Protein AF-A0A2T9X898-F1 (afdb_monomer_lite)

Sequence (155 aa):
MNRLDKNLLIYLPTSVIPIAGSTIYSIISINKIRDFVEALPYIFLGLPASLLTSAILTFEYFKQFIYVVLLIVVLAPFISSFAISRTYENVEVIPNEYYIEITLKVPISYSQFSDPNALFEMIFNKALKKMKNPYYYYKLRSLGNCSNLKVEVHE

Radius of gyration: 19.59 Å; chains: 1; bounding box: 52×27×54 Å

pLDDT: mean 76.05, std 15.75, range [33.31, 95.06]

Secondary structure (DSSP, 8-state):
-PPP-HHHHTTGGGGGSTTTHHHHHHHHHHHHH--HHHHHHHHHHHHHHHHHHHHHHHHHH-GGGHHHHHHHHHHHHHHHHHHHHHHT--EEEEE-SS-EEEEE-----GGG---HHHHHHHHHHHHHHH---HHHHHHHHHHTT-S--------

Organism: NCBI:txid563177

Structure (mmCIF, N/CA/C/O backbone):
data_AF-A0A2T9X898-F1
#
_entry.id   AF-A0A2T9X898-F1
#
loop_
_atom_site.group_PDB
_atom_site.id
_atom_site.type_symbol
_atom_site.label_atom_id
_atom_site.label_alt_id
_atom_site.label_comp_id
_atom_site.label_asym_id
_atom_site.label_entity_id
_atom_site.label_seq_id
_atom_site.pdbx_PDB_ins_code
_atom_site.Cartn_x
_atom_site.Cartn_y
_atom_site.Cartn_z
_atom_site.occupancy
_atom_site.B_iso_or_equiv
_atom_site.auth_seq_id
_atom_site.auth_comp_id
_atom_site.auth_asym_id
_atom_site.auth_atom_id
_atom_site.pdbx_PDB_model_num
ATOM 1 N N . MET A 1 1 ? -12.381 -10.077 5.599 1.00 33.31 1 MET A N 1
ATOM 2 C CA . MET A 1 1 ? -11.568 -10.371 4.395 1.00 33.31 1 MET A CA 1
ATOM 3 C C . MET A 1 1 ? -12.131 -9.502 3.274 1.00 33.31 1 MET A C 1
ATOM 5 O O . MET A 1 1 ? -13.204 -9.809 2.773 1.00 33.31 1 MET A O 1
ATOM 9 N N . ASN A 1 2 ? -11.520 -8.338 3.015 1.00 50.25 2 ASN A N 1
ATOM 10 C CA . ASN A 1 2 ? -12.123 -7.287 2.183 1.00 50.25 2 ASN A CA 1
ATOM 11 C C . ASN A 1 2 ? -12.209 -7.720 0.717 1.00 50.25 2 ASN A C 1
ATOM 13 O O . ASN A 1 2 ? -11.218 -8.120 0.108 1.00 50.25 2 ASN A O 1
ATOM 17 N N . ARG A 1 3 ? -13.413 -7.626 0.153 1.00 60.25 3 ARG A N 1
ATOM 18 C CA . ARG A 1 3 ? -13.669 -7.786 -1.278 1.00 60.25 3 ARG A CA 1
ATOM 19 C C . ARG A 1 3 ? -12.897 -6.681 -2.007 1.00 60.25 3 ARG A C 1
ATOM 21 O O . ARG A 1 3 ? -13.118 -5.511 -1.710 1.00 60.25 3 ARG A O 1
ATOM 28 N N . LEU A 1 4 ? -11.980 -7.035 -2.912 1.00 68.62 4 LEU A N 1
ATOM 29 C CA . LEU A 1 4 ? -11.264 -6.028 -3.701 1.00 68.62 4 LEU A CA 1
ATOM 30 C C . LEU A 1 4 ? -12.271 -5.195 -4.501 1.00 68.62 4 LEU A C 1
ATOM 32 O O . LEU A 1 4 ? -13.154 -5.746 -5.168 1.00 68.62 4 LEU A O 1
ATOM 36 N N . ASP A 1 5 ? -12.128 -3.875 -4.438 1.00 73.44 5 ASP A N 1
ATOM 37 C CA . ASP A 1 5 ? -12.963 -2.952 -5.189 1.00 73.44 5 ASP A CA 1
ATOM 38 C C . ASP A 1 5 ? -12.588 -3.041 -6.671 1.00 73.44 5 ASP A C 1
ATOM 40 O O . ASP A 1 5 ? -11.473 -2.710 -7.090 1.00 73.44 5 ASP A O 1
ATOM 44 N N . LYS A 1 6 ? -13.546 -3.490 -7.484 1.00 76.75 6 LYS A N 1
ATOM 45 C CA . LYS A 1 6 ? -13.383 -3.632 -8.933 1.00 76.75 6 LYS A CA 1
ATOM 46 C C . LYS A 1 6 ? -13.028 -2.302 -9.597 1.00 76.75 6 LYS A C 1
ATOM 48 O O . LYS A 1 6 ? -12.295 -2.302 -10.582 1.00 76.75 6 LYS A O 1
ATOM 53 N N . ASN A 1 7 ? -13.472 -1.177 -9.035 1.00 79.44 7 ASN A N 1
ATOM 54 C CA . ASN A 1 7 ? -13.182 0.150 -9.574 1.00 79.44 7 ASN A CA 1
ATOM 55 C C . ASN A 1 7 ? -11.698 0.517 -9.453 1.00 79.44 7 ASN A C 1
ATOM 57 O O . ASN A 1 7 ? -11.187 1.290 -10.260 1.00 79.44 7 ASN A O 1
ATOM 61 N N . LEU A 1 8 ? -10.989 -0.033 -8.463 1.00 80.25 8 LEU A N 1
ATOM 62 C CA . LEU A 1 8 ? -9.548 0.166 -8.298 1.00 80.25 8 LEU A CA 1
ATOM 63 C C . LEU A 1 8 ? -8.725 -0.723 -9.233 1.00 80.25 8 LEU A C 1
ATOM 65 O O . LEU A 1 8 ? -7.642 -0.326 -9.659 1.00 80.25 8 LEU A O 1
ATOM 69 N N . LEU A 1 9 ? -9.242 -1.893 -9.611 1.00 84.31 9 LEU A N 1
ATOM 70 C CA . LEU A 1 9 ? -8.563 -2.797 -10.545 1.00 84.31 9 LEU A CA 1
ATOM 71 C C . LEU A 1 9 ? -8.458 -2.217 -11.962 1.00 84.31 9 LEU A C 1
ATOM 73 O O . LEU A 1 9 ? -7.519 -2.541 -12.681 1.00 84.31 9 LEU A O 1
ATOM 77 N N . ILE A 1 10 ? -9.357 -1.304 -12.342 1.00 87.69 10 ILE A N 1
ATOM 78 C CA . ILE A 1 10 ? -9.320 -0.621 -13.647 1.00 87.69 10 ILE A CA 1
ATOM 79 C C . ILE A 1 10 ? -8.018 0.175 -13.835 1.00 87.69 10 ILE A C 1
ATOM 81 O O . ILE A 1 10 ? -7.551 0.330 -14.959 1.00 87.69 10 ILE A O 1
ATOM 85 N N . TYR A 1 11 ? -7.395 0.642 -12.748 1.00 87.25 11 TYR A N 1
ATOM 86 C CA . TYR A 1 11 ? -6.146 1.408 -12.808 1.00 87.25 11 TYR A CA 1
ATOM 87 C C . TYR A 1 11 ? -4.895 0.526 -12.802 1.00 87.25 11 TYR A C 1
ATOM 89 O O . TYR A 1 11 ? -3.794 1.049 -12.952 1.00 87.25 11 TYR A O 1
ATOM 97 N N . LEU A 1 12 ? -5.033 -0.796 -12.672 1.00 89.12 12 LEU A N 1
ATOM 98 C CA . LEU A 1 12 ? -3.904 -1.727 -12.659 1.00 89.12 12 LEU A CA 1
ATOM 99 C C . LEU A 1 12 ? -2.990 -1.613 -13.897 1.00 89.12 12 LEU A C 1
ATOM 101 O O . LEU A 1 12 ? -1.783 -1.676 -13.710 1.00 89.12 12 LEU A O 1
ATOM 105 N N . PRO A 1 13 ? -3.474 -1.332 -15.125 1.00 91.69 13 PRO A N 1
ATOM 106 C CA . PRO A 1 13 ? -2.599 -1.110 -16.282 1.00 91.69 13 PRO A CA 1
ATOM 107 C C . PRO A 1 13 ? -1.582 0.032 -16.115 1.00 91.69 13 PRO A C 1
ATOM 109 O O . PRO A 1 13 ? -0.544 0.022 -16.772 1.00 91.69 13 PRO A O 1
ATOM 112 N N . THR A 1 14 ? -1.824 0.997 -15.217 1.00 89.94 14 THR A N 1
ATOM 113 C CA . THR A 1 14 ? -0.844 2.063 -14.918 1.00 89.94 14 THR A CA 1
ATOM 114 C C . THR A 1 14 ? 0.452 1.520 -14.314 1.00 89.94 14 THR A C 1
ATOM 116 O O . THR A 1 14 ? 1.498 2.156 -14.436 1.00 89.94 14 THR A O 1
ATOM 119 N N . SER A 1 15 ? 0.424 0.313 -13.739 1.00 89.00 15 SER A N 1
ATOM 120 C CA . SER A 1 15 ? 1.608 -0.329 -13.177 1.00 89.00 15 SER A CA 1
ATOM 121 C C . SER A 1 15 ? 2.601 -0.832 -14.229 1.00 89.00 15 SER A C 1
ATOM 123 O O . SER A 1 15 ? 3.736 -1.152 -13.892 1.00 89.00 1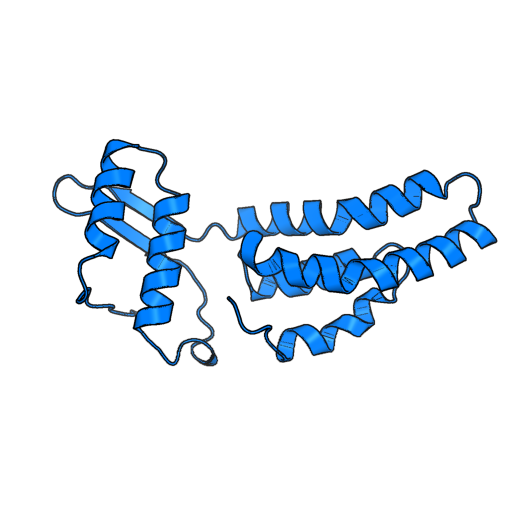5 SER A O 1
ATOM 125 N N . VAL A 1 16 ? 2.232 -0.852 -15.511 1.00 91.88 16 VAL A N 1
ATOM 126 C CA . VAL A 1 16 ? 3.149 -1.220 -16.601 1.00 91.88 16 VAL A CA 1
ATOM 127 C C . VAL A 1 16 ? 4.214 -0.137 -16.827 1.00 91.88 16 VAL A C 1
ATOM 129 O O . VAL A 1 16 ? 5.292 -0.432 -17.338 1.00 91.88 16 VAL A O 1
ATOM 132 N N . ILE A 1 17 ? 3.963 1.106 -16.403 1.00 90.62 17 ILE A N 1
ATOM 133 C CA . ILE A 1 17 ? 4.909 2.215 -16.572 1.00 90.62 17 ILE A CA 1
ATOM 134 C C . ILE A 1 17 ? 6.221 1.895 -15.825 1.00 90.62 17 ILE A C 1
ATOM 136 O O . ILE A 1 17 ? 6.186 1.678 -14.608 1.00 90.62 17 ILE A O 1
ATOM 140 N N . PRO A 1 18 ? 7.381 1.888 -16.509 1.00 87.81 18 PRO A N 1
ATOM 141 C CA . PRO A 1 18 ? 8.667 1.656 -15.863 1.00 87.81 18 PRO A CA 1
ATOM 142 C C . PRO A 1 18 ? 8.935 2.690 -14.769 1.00 87.81 18 PRO A C 1
ATOM 144 O O . PRO A 1 18 ? 8.570 3.858 -14.901 1.00 87.81 18 PRO A O 1
ATOM 147 N N . ILE A 1 19 ? 9.627 2.268 -13.715 1.00 87.75 19 ILE A N 1
ATOM 148 C CA . ILE A 1 19 ? 10.110 3.049 -12.568 1.00 87.75 19 ILE A CA 1
ATOM 149 C C . ILE A 1 19 ? 8.985 3.564 -11.655 1.00 87.75 19 ILE A C 1
ATOM 151 O O . ILE A 1 19 ? 9.053 3.415 -10.437 1.00 87.75 19 ILE A O 1
ATOM 155 N N . ALA A 1 20 ? 7.938 4.154 -12.227 1.00 90.50 20 ALA A N 1
ATOM 156 C CA . ALA A 1 20 ? 6.903 4.877 -11.499 1.00 90.50 20 ALA A CA 1
ATOM 157 C C . ALA A 1 20 ? 5.543 4.165 -11.445 1.00 90.50 20 ALA A C 1
ATOM 159 O O . ALA A 1 20 ? 4.702 4.570 -10.647 1.00 90.50 20 ALA A O 1
ATOM 160 N N . GLY A 1 21 ? 5.296 3.125 -12.249 1.00 89.25 21 GLY A N 1
ATOM 161 C CA . GLY A 1 21 ? 3.964 2.526 -12.394 1.00 89.25 21 GLY A CA 1
ATOM 162 C C . GLY A 1 21 ? 3.340 2.052 -11.080 1.00 89.25 21 GLY A C 1
ATOM 163 O O . GLY A 1 21 ? 2.205 2.409 -10.766 1.00 89.25 21 GLY A O 1
ATOM 164 N N . SER A 1 22 ? 4.085 1.297 -10.272 1.00 91.50 22 SER A N 1
ATOM 165 C CA . SER A 1 22 ? 3.627 0.772 -8.979 1.00 91.50 22 SER A CA 1
ATOM 166 C C . SER A 1 22 ? 3.339 1.907 -8.002 1.00 91.50 22 SER A C 1
ATOM 168 O O . SER A 1 22 ? 2.358 1.856 -7.262 1.00 91.50 22 SER A O 1
ATOM 17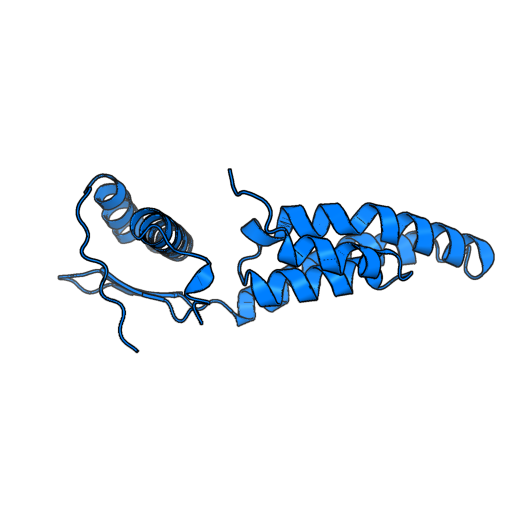0 N N . THR A 1 23 ? 4.157 2.960 -8.036 1.00 92.75 23 THR A N 1
ATOM 171 C CA . THR A 1 23 ? 3.990 4.173 -7.232 1.00 92.75 23 THR A CA 1
ATOM 172 C C . THR A 1 23 ? 2.735 4.938 -7.641 1.00 92.75 23 THR A C 1
ATOM 174 O O . THR A 1 23 ? 1.949 5.308 -6.777 1.00 92.75 23 THR A O 1
ATOM 177 N N . ILE A 1 24 ? 2.485 5.119 -8.940 1.00 91.56 24 ILE A N 1
ATOM 178 C CA . ILE A 1 24 ? 1.270 5.774 -9.449 1.00 91.56 24 ILE A CA 1
ATOM 179 C C . ILE A 1 24 ? 0.030 4.982 -9.028 1.00 91.56 24 ILE A C 1
ATOM 181 O O . ILE A 1 24 ? -0.909 5.551 -8.468 1.00 91.56 24 ILE A O 1
ATOM 185 N N . TYR A 1 25 ? 0.045 3.662 -9.227 1.00 92.19 25 TYR A N 1
ATOM 186 C CA . TYR A 1 25 ? -1.063 2.794 -8.835 1.00 92.19 25 TYR A CA 1
ATOM 187 C C . TYR A 1 25 ? -1.315 2.822 -7.319 1.00 92.19 25 TYR A C 1
ATOM 189 O O . TYR A 1 25 ? -2.461 2.919 -6.871 1.00 92.19 25 TYR A O 1
ATOM 197 N N . SER A 1 26 ? -0.238 2.810 -6.529 1.00 89.81 26 SER A N 1
ATOM 198 C CA . SER A 1 26 ? -0.258 2.955 -5.072 1.00 89.81 26 SER A CA 1
ATOM 199 C C . SER A 1 26 ? -0.887 4.287 -4.646 1.00 89.81 26 SER A C 1
ATOM 201 O O . SER A 1 26 ? -1.826 4.287 -3.851 1.00 89.81 26 SER A O 1
ATOM 203 N N . ILE A 1 27 ? -0.463 5.409 -5.243 1.00 89.88 27 ILE A N 1
ATOM 204 C CA . ILE A 1 27 ? -0.990 6.757 -4.97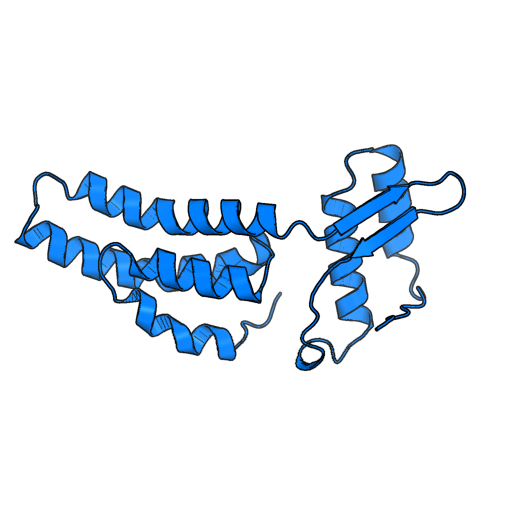0 1.00 89.88 27 ILE A CA 1
ATOM 205 C C . ILE A 1 27 ? -2.489 6.852 -5.298 1.00 89.88 27 ILE A C 1
ATOM 207 O O . ILE A 1 27 ? -3.265 7.402 -4.516 1.00 89.88 27 ILE A O 1
ATOM 211 N N . ILE A 1 28 ? -2.930 6.305 -6.434 1.00 88.56 28 ILE A N 1
ATOM 212 C CA . ILE A 1 28 ? -4.355 6.285 -6.806 1.00 88.56 28 ILE A CA 1
ATOM 213 C C . ILE A 1 28 ? -5.162 5.467 -5.789 1.00 88.56 28 ILE A C 1
ATOM 215 O O . ILE A 1 28 ? -6.238 5.893 -5.360 1.00 88.56 28 ILE A O 1
ATOM 219 N N . SER A 1 29 ? -4.630 4.314 -5.380 1.00 87.12 29 SER A N 1
ATOM 220 C CA . SER A 1 29 ? -5.289 3.408 -4.437 1.00 87.12 29 SER A CA 1
ATOM 221 C C . SER A 1 29 ? -5.413 4.029 -3.047 1.00 87.12 29 SER A C 1
ATOM 223 O O . SER A 1 29 ? -6.508 4.060 -2.487 1.00 87.12 29 SER A O 1
ATOM 225 N N . ILE A 1 30 ? -4.333 4.604 -2.508 1.00 85.44 30 ILE A N 1
ATOM 226 C CA . ILE A 1 30 ? -4.351 5.229 -1.181 1.00 85.44 30 ILE A CA 1
ATOM 227 C C . ILE A 1 30 ? -5.177 6.517 -1.147 1.00 85.44 30 ILE A C 1
ATOM 229 O O . ILE A 1 30 ? -5.808 6.792 -0.137 1.00 85.44 30 ILE A O 1
ATOM 233 N N . ASN A 1 31 ? -5.257 7.286 -2.236 1.00 82.19 31 ASN A N 1
ATOM 234 C CA . ASN A 1 31 ? -6.123 8.470 -2.272 1.00 82.19 31 ASN A CA 1
ATOM 235 C C . ASN A 1 31 ? -7.616 8.107 -2.185 1.00 82.19 31 ASN A C 1
ATOM 237 O O . ASN A 1 31 ? -8.408 8.886 -1.646 1.00 82.19 31 ASN A O 1
ATOM 241 N N . LYS A 1 32 ? -7.995 6.923 -2.687 1.00 79.25 32 LYS A N 1
ATOM 242 C CA . LYS A 1 32 ? -9.365 6.397 -2.600 1.00 79.25 32 LYS A CA 1
ATOM 243 C C . LYS A 1 32 ? -9.642 5.698 -1.268 1.00 79.25 32 LYS A C 1
ATOM 245 O O . LYS A 1 32 ? -10.655 5.987 -0.647 1.00 79.25 32 LYS A O 1
ATOM 250 N N . ILE A 1 33 ? -8.748 4.815 -0.823 1.00 77.88 33 ILE A N 1
ATOM 251 C CA . ILE A 1 33 ? -8.935 3.997 0.391 1.00 77.88 33 ILE A CA 1
ATOM 252 C C . ILE A 1 33 ? -8.618 4.793 1.664 1.00 77.88 33 ILE A C 1
ATOM 254 O O . ILE A 1 33 ? -9.288 4.651 2.684 1.00 77.88 33 ILE A O 1
ATOM 258 N N . ARG A 1 34 ? -7.586 5.643 1.609 1.00 74.75 34 ARG A N 1
ATOM 259 C CA . ARG A 1 34 ? -7.076 6.485 2.708 1.00 74.75 34 ARG A CA 1
ATOM 260 C C . ARG A 1 34 ? -6.636 5.732 3.966 1.00 74.75 34 ARG A C 1
ATOM 262 O O . ARG A 1 34 ? -6.389 6.350 4.994 1.00 74.75 34 ARG A O 1
ATOM 269 N N . ASP A 1 35 ? -6.487 4.415 3.881 1.00 75.12 35 ASP A N 1
ATOM 270 C CA . ASP A 1 35 ? -5.915 3.558 4.917 1.00 75.12 35 ASP A CA 1
ATOM 271 C C . ASP A 1 35 ? -4.787 2.722 4.302 1.00 75.12 35 ASP A C 1
ATOM 273 O O . ASP A 1 35 ? -4.972 2.035 3.296 1.00 75.12 35 ASP A O 1
ATOM 277 N N . PHE A 1 36 ? -3.600 2.800 4.905 1.00 81.12 36 PHE A N 1
ATOM 278 C CA . PHE A 1 36 ? -2.413 2.092 4.435 1.00 81.12 36 PHE A CA 1
ATOM 279 C C . PHE A 1 36 ? -2.595 0.574 4.459 1.00 81.12 36 PHE A C 1
ATOM 281 O O . PHE A 1 36 ? -2.214 -0.107 3.510 1.00 81.12 36 PHE A O 1
ATOM 288 N N . VAL A 1 37 ? -3.191 0.034 5.527 1.00 82.19 37 VAL A N 1
ATOM 289 C CA . VAL A 1 37 ? -3.320 -1.418 5.711 1.00 82.19 37 VAL A CA 1
ATOM 290 C C . VAL A 1 37 ? -4.291 -1.997 4.688 1.00 82.19 37 VAL A C 1
ATOM 292 O O . VAL A 1 37 ? -4.044 -3.063 4.130 1.00 82.19 37 VAL A O 1
ATOM 295 N N . GLU A 1 38 ? -5.368 -1.271 4.400 1.00 77.56 38 GLU A N 1
ATOM 296 C CA . GLU A 1 38 ? -6.344 -1.659 3.381 1.00 77.56 38 GLU A CA 1
ATOM 297 C C . GLU A 1 38 ? -5.818 -1.449 1.952 1.00 77.56 38 GLU A C 1
ATOM 299 O O . GLU A 1 38 ? -6.250 -2.149 1.036 1.00 77.56 38 GLU A O 1
ATOM 304 N N . ALA A 1 39 ? -4.859 -0.538 1.752 1.00 84.25 39 ALA A N 1
ATOM 305 C CA . ALA A 1 39 ? -4.210 -0.304 0.464 1.00 84.25 39 ALA A CA 1
ATOM 306 C C . ALA A 1 39 ? -3.118 -1.338 0.120 1.00 84.25 39 ALA A C 1
ATOM 308 O O . ALA A 1 39 ? -2.822 -1.529 -1.061 1.00 84.25 39 ALA A O 1
ATOM 309 N N . LEU A 1 40 ? -2.546 -2.041 1.109 1.00 87.19 40 LEU A N 1
ATOM 310 C CA . LEU A 1 40 ? -1.461 -3.018 0.908 1.00 87.19 40 LEU A CA 1
ATOM 311 C C . LEU A 1 40 ? -1.727 -4.046 -0.208 1.00 87.19 40 LEU A C 1
ATOM 313 O O . LEU A 1 40 ? -0.842 -4.226 -1.046 1.00 87.19 40 LEU A O 1
ATOM 317 N N . PRO A 1 41 ? -2.904 -4.701 -0.293 1.00 88.94 41 PRO A N 1
ATOM 318 C CA . PRO A 1 41 ? -3.171 -5.667 -1.358 1.00 88.94 41 PRO A CA 1
ATOM 319 C C . PRO A 1 41 ? -3.046 -5.056 -2.760 1.00 88.94 41 PRO A C 1
ATOM 321 O O . PRO A 1 41 ? -2.509 -5.693 -3.662 1.00 88.94 41 PRO A O 1
ATOM 324 N N . TYR A 1 42 ? -3.480 -3.806 -2.939 1.00 87.00 42 TYR A N 1
ATOM 325 C CA . TYR A 1 42 ? -3.377 -3.098 -4.217 1.00 87.00 42 TYR A CA 1
ATOM 326 C C . TYR A 1 42 ? -1.922 -2.742 -4.540 1.00 87.00 42 TYR A C 1
ATOM 328 O O . TYR A 1 42 ? -1.482 -2.915 -5.673 1.00 87.00 42 TYR A O 1
ATOM 336 N N . ILE A 1 43 ? -1.131 -2.340 -3.541 1.00 89.31 43 ILE A N 1
ATOM 337 C CA . ILE A 1 43 ? 0.310 -2.103 -3.721 1.00 89.31 43 ILE A CA 1
ATOM 338 C C . ILE A 1 43 ? 0.997 -3.368 -4.254 1.00 89.31 43 ILE A C 1
ATOM 340 O O . ILE A 1 43 ? 1.724 -3.307 -5.246 1.00 89.31 43 ILE A O 1
ATOM 344 N N . PHE A 1 44 ? 0.713 -4.527 -3.653 1.00 91.75 44 PHE A N 1
ATOM 345 C CA . PHE A 1 44 ? 1.289 -5.800 -4.090 1.00 91.75 44 PHE A CA 1
ATOM 346 C C . PHE A 1 44 ? 0.850 -6.224 -5.493 1.00 91.75 44 PHE A C 1
ATOM 348 O O . PHE A 1 44 ? 1.655 -6.800 -6.219 1.00 91.75 44 PHE A O 1
ATOM 355 N N . LEU A 1 45 ? -0.379 -5.909 -5.909 1.00 90.69 45 LEU A N 1
ATOM 356 C CA . LEU A 1 45 ? -0.858 -6.219 -7.259 1.00 90.69 45 LEU A CA 1
ATOM 357 C C . LEU A 1 45 ? -0.138 -5.418 -8.354 1.00 90.69 45 LEU A C 1
ATOM 359 O O . LEU A 1 45 ? 0.074 -5.935 -9.449 1.00 90.69 45 LEU A O 1
ATOM 363 N N . GLY A 1 46 ? 0.248 -4.169 -8.075 1.00 86.88 46 GLY A N 1
ATOM 364 C CA . GLY A 1 46 ? 0.952 -3.319 -9.041 1.00 86.88 46 GLY A CA 1
ATOM 365 C C . GLY A 1 46 ? 2.445 -3.633 -9.190 1.00 86.88 46 GLY A C 1
ATOM 366 O O . GLY A 1 46 ? 3.024 -3.376 -10.243 1.00 86.88 46 GLY A O 1
ATOM 367 N N . LEU A 1 47 ? 3.081 -4.201 -8.162 1.00 91.88 47 LEU A N 1
ATOM 368 C CA . LEU A 1 47 ? 4.536 -4.393 -8.117 1.00 91.88 47 LEU A CA 1
ATOM 369 C C . LEU A 1 47 ? 5.123 -5.273 -9.238 1.00 91.88 47 LEU A C 1
ATOM 371 O O . LEU A 1 47 ? 6.121 -4.853 -9.826 1.00 91.88 47 LEU A O 1
ATOM 375 N N . PRO A 1 48 ? 4.568 -6.459 -9.567 1.00 93.75 48 PRO A N 1
ATOM 376 C CA . PRO A 1 48 ? 5.202 -7.368 -10.522 1.00 93.75 48 PRO A CA 1
ATOM 377 C C . PRO A 1 48 ? 5.375 -6.751 -11.911 1.00 93.75 48 PRO A C 1
ATOM 379 O O . PRO A 1 48 ? 6.451 -6.848 -12.497 1.00 93.75 48 PRO A O 1
ATOM 382 N N . ALA A 1 49 ? 4.342 -6.073 -12.416 1.00 92.25 49 ALA A N 1
ATOM 383 C CA . ALA A 1 49 ? 4.384 -5.438 -13.729 1.00 92.25 49 ALA A CA 1
ATOM 384 C C . ALA A 1 49 ? 5.446 -4.333 -13.781 1.00 92.25 49 ALA A C 1
ATOM 386 O O . ALA A 1 49 ? 6.265 -4.318 -14.697 1.00 92.25 49 ALA A O 1
ATOM 387 N N . SER A 1 50 ? 5.495 -3.467 -12.763 1.00 92.75 50 SER A N 1
ATOM 388 C CA . SER A 1 50 ? 6.487 -2.390 -12.698 1.00 92.75 50 SER A CA 1
ATOM 389 C C . SER A 1 50 ? 7.904 -2.915 -12.541 1.00 92.75 50 SER A C 1
ATOM 391 O O . SER A 1 50 ? 8.821 -2.363 -13.139 1.00 92.75 50 SER A O 1
ATOM 393 N N . LEU A 1 51 ? 8.112 -3.975 -11.756 1.00 94.69 51 LEU A N 1
ATOM 394 C CA . LEU A 1 51 ? 9.430 -4.588 -11.605 1.00 94.69 51 LEU A CA 1
ATOM 395 C C . LEU A 1 51 ? 9.926 -5.164 -12.925 1.00 94.69 51 LEU A C 1
ATOM 397 O O . LEU A 1 51 ? 11.072 -4.917 -13.286 1.00 94.69 51 LEU A O 1
ATOM 401 N N . LEU A 1 52 ? 9.068 -5.873 -13.661 1.00 94.19 52 LEU A N 1
ATOM 402 C CA . LEU A 1 52 ? 9.427 -6.438 -14.959 1.00 94.19 52 LEU A CA 1
ATOM 403 C C . LEU A 1 52 ? 9.773 -5.346 -15.974 1.00 94.19 52 LEU A C 1
ATOM 405 O O . LEU A 1 52 ? 10.839 -5.396 -16.585 1.00 94.19 52 LEU A O 1
ATOM 409 N N . THR A 1 53 ? 8.922 -4.329 -16.129 1.00 93.94 53 THR A N 1
ATOM 410 C CA . THR A 1 53 ? 9.168 -3.270 -17.120 1.00 93.94 53 THR A CA 1
ATOM 411 C C . THR A 1 53 ? 10.359 -2.392 -16.746 1.00 93.94 53 THR A C 1
ATOM 413 O O . THR A 1 53 ? 11.144 -2.017 -17.617 1.00 93.94 53 THR A O 1
ATOM 416 N N . SER A 1 54 ? 10.567 -2.135 -15.451 1.00 92.62 54 SER A N 1
ATOM 417 C CA . SER A 1 54 ? 11.756 -1.425 -14.962 1.00 92.62 54 SER A CA 1
ATOM 418 C C . SER A 1 54 ? 13.025 -2.251 -15.123 1.00 92.62 54 SER A C 1
ATOM 420 O O . SER A 1 54 ? 14.051 -1.692 -15.499 1.00 92.62 54 SER A O 1
ATOM 422 N N . ALA A 1 55 ? 12.978 -3.563 -14.870 1.00 93.44 55 ALA A N 1
ATOM 423 C CA . ALA A 1 55 ? 14.121 -4.453 -15.053 1.00 93.44 55 ALA A CA 1
ATOM 424 C C . ALA A 1 55 ? 14.562 -4.478 -16.517 1.00 93.44 55 ALA A C 1
ATOM 426 O O . ALA A 1 55 ? 15.742 -4.276 -16.783 1.00 93.44 55 ALA A O 1
ATOM 427 N N . ILE A 1 56 ? 13.620 -4.651 -17.453 1.00 93.75 56 ILE A N 1
ATOM 428 C CA . ILE A 1 56 ? 13.902 -4.665 -18.896 1.00 93.75 56 ILE A CA 1
ATOM 429 C C . ILE A 1 56 ? 14.538 -3.338 -19.324 1.00 93.75 56 ILE A C 1
ATOM 431 O O . ILE A 1 56 ? 15.625 -3.327 -19.896 1.00 93.75 56 ILE A O 1
ATOM 435 N N . LEU A 1 57 ? 13.910 -2.208 -18.986 1.00 92.69 57 LEU A N 1
ATOM 436 C CA . LEU A 1 57 ? 14.402 -0.890 -19.393 1.00 92.69 57 LEU A CA 1
ATOM 437 C C . LEU A 1 57 ? 15.777 -0.572 -18.786 1.00 92.69 57 LEU A C 1
ATOM 439 O O . LEU A 1 57 ? 16.668 -0.069 -19.468 1.00 92.69 57 LEU A O 1
ATOM 443 N N . THR A 1 58 ? 15.971 -0.886 -17.506 1.00 92.31 58 THR A N 1
ATOM 444 C CA . THR A 1 58 ? 17.239 -0.611 -16.817 1.00 92.31 58 THR A CA 1
ATOM 445 C C . THR A 1 58 ? 18.341 -1.552 -17.293 1.00 92.31 58 THR A C 1
ATOM 447 O O . THR A 1 58 ? 19.491 -1.133 -17.391 1.00 92.31 58 THR A O 1
ATOM 450 N N . PHE A 1 59 ? 18.013 -2.799 -17.638 1.00 92.81 59 PHE A N 1
ATOM 451 C CA . PHE A 1 59 ? 18.972 -3.731 -18.219 1.00 92.81 59 PHE A CA 1
ATOM 452 C C . PHE A 1 59 ? 19.432 -3.292 -19.611 1.00 92.81 59 PHE A C 1
ATOM 454 O O . PHE A 1 59 ? 20.601 -3.464 -19.924 1.00 92.81 59 PHE A O 1
ATOM 461 N N . GLU A 1 60 ? 18.579 -2.689 -20.437 1.00 92.38 60 GLU A N 1
ATOM 462 C CA . GLU A 1 60 ? 19.010 -2.219 -21.760 1.00 92.38 60 GLU A CA 1
ATOM 463 C C . GLU A 1 60 ? 19.840 -0.930 -21.687 1.00 92.38 60 GLU A C 1
ATOM 465 O O . GLU A 1 60 ? 20.912 -0.844 -22.284 1.00 92.38 60 GLU A O 1
ATOM 470 N N . TYR A 1 61 ? 19.395 0.060 -20.906 1.00 89.69 61 TYR A N 1
ATOM 471 C CA . TYR A 1 61 ? 19.962 1.414 -20.963 1.00 89.69 61 TYR A CA 1
ATOM 472 C C . TYR A 1 61 ? 20.877 1.784 -19.785 1.00 89.69 61 TYR A C 1
ATOM 474 O O . TYR A 1 61 ? 21.756 2.629 -19.936 1.00 89.69 61 TYR A O 1
ATOM 482 N N . PHE A 1 62 ? 20.706 1.169 -18.608 1.00 89.94 62 PHE A N 1
ATOM 483 C CA . PHE A 1 62 ? 21.319 1.628 -17.350 1.00 89.94 62 PHE A CA 1
ATOM 484 C C . PHE A 1 62 ? 21.803 0.469 -16.460 1.00 89.94 62 PHE A C 1
ATOM 486 O O . PHE A 1 62 ? 21.611 0.487 -15.242 1.00 89.94 62 PHE A O 1
ATOM 493 N N . LYS A 1 63 ? 22.457 -0.542 -17.054 1.00 87.88 63 LYS A N 1
ATOM 494 C CA . LYS A 1 63 ? 22.873 -1.802 -16.391 1.00 87.88 63 LYS A CA 1
ATOM 495 C C . LYS A 1 63 ? 23.533 -1.606 -15.027 1.00 87.88 63 LYS A C 1
ATOM 497 O O . LYS A 1 63 ? 23.233 -2.336 -14.086 1.00 87.88 63 LYS A O 1
ATOM 502 N N . GLN A 1 64 ? 24.404 -0.604 -14.909 1.00 90.81 64 GLN A N 1
ATOM 503 C CA . GLN A 1 64 ? 25.143 -0.310 -13.679 1.00 90.81 64 GLN A CA 1
ATOM 504 C C . GLN A 1 64 ? 24.228 0.061 -12.496 1.00 90.81 64 GLN A C 1
ATOM 506 O O . GLN A 1 64 ? 24.596 -0.155 -11.345 1.00 90.81 64 GLN A O 1
ATOM 511 N N . PHE A 1 65 ? 23.022 0.568 -12.766 1.00 90.75 65 PHE A N 1
ATOM 512 C CA . PHE A 1 65 ? 22.063 1.022 -11.758 1.00 90.75 65 PHE A CA 1
ATOM 513 C C . PHE A 1 65 ? 20.905 0.044 -11.526 1.00 90.75 65 PHE A C 1
ATOM 515 O O . PHE A 1 65 ? 19.977 0.381 -10.793 1.00 90.75 65 PHE A O 1
ATOM 522 N N . ILE A 1 66 ? 20.946 -1.168 -12.097 1.00 91.00 66 ILE A N 1
ATOM 523 C CA . ILE A 1 66 ? 19.817 -2.112 -12.058 1.00 91.00 66 ILE A CA 1
ATOM 524 C C . ILE A 1 66 ? 19.302 -2.381 -10.642 1.00 91.00 66 ILE A C 1
ATOM 526 O O . ILE A 1 66 ? 18.106 -2.267 -10.387 1.00 91.00 66 ILE A O 1
ATOM 530 N N . TYR A 1 67 ? 20.201 -2.630 -9.692 1.00 91.25 67 TYR A N 1
ATOM 531 C CA . TYR A 1 67 ? 19.822 -2.878 -8.302 1.00 91.25 67 TYR A CA 1
ATOM 532 C C . TYR A 1 67 ? 19.221 -1.643 -7.628 1.00 91.25 67 TYR A C 1
ATOM 534 O O . TYR A 1 67 ? 18.260 -1.766 -6.873 1.00 91.25 67 TYR A O 1
ATOM 542 N N . VAL A 1 68 ? 19.749 -0.452 -7.926 1.00 93.00 68 VAL A N 1
ATOM 543 C CA . VAL A 1 68 ? 19.265 0.811 -7.353 1.00 93.00 68 VAL A CA 1
ATOM 544 C C . VAL A 1 68 ? 17.856 1.113 -7.855 1.00 93.00 68 VAL A C 1
ATOM 546 O O . VAL A 1 68 ? 16.969 1.408 -7.057 1.00 93.00 68 VAL A O 1
ATOM 549 N N . VAL A 1 69 ? 17.622 0.983 -9.164 1.00 92.50 69 VAL A N 1
ATOM 550 C CA . VAL A 1 69 ? 16.306 1.241 -9.763 1.00 92.50 69 VAL A CA 1
ATOM 551 C C . VAL A 1 69 ? 15.270 0.243 -9.255 1.00 92.50 69 VAL A C 1
ATOM 553 O O . VAL A 1 69 ? 14.185 0.655 -8.850 1.00 92.50 69 VAL A O 1
ATOM 556 N N . LEU A 1 70 ? 15.595 -1.052 -9.203 1.00 93.25 70 LEU A N 1
ATOM 557 C CA . LEU A 1 70 ? 14.668 -2.060 -8.680 1.00 93.25 70 LEU A CA 1
ATOM 558 C C . LEU A 1 70 ? 14.328 -1.815 -7.208 1.00 93.25 70 LEU A C 1
ATOM 560 O O . LEU A 1 70 ? 13.165 -1.922 -6.825 1.00 93.25 70 LEU A O 1
ATOM 564 N N . LEU A 1 71 ? 15.310 -1.421 -6.395 1.00 94.50 71 LEU A N 1
ATOM 565 C CA . LEU A 1 71 ? 15.081 -1.077 -4.994 1.00 94.50 71 LEU A CA 1
ATOM 566 C C . LEU A 1 71 ? 14.126 0.120 -4.856 1.00 94.50 71 LEU A C 1
ATOM 568 O O . LEU A 1 71 ? 13.211 0.076 -4.032 1.00 94.50 71 LEU A O 1
ATOM 572 N N . ILE A 1 72 ? 14.268 1.148 -5.700 1.00 93.12 72 ILE A N 1
ATOM 573 C CA . ILE A 1 72 ? 13.338 2.288 -5.742 1.00 93.12 72 ILE A CA 1
ATOM 574 C C . ILE A 1 72 ? 11.925 1.825 -6.117 1.00 93.12 72 ILE A C 1
ATOM 576 O O . ILE A 1 72 ? 10.971 2.198 -5.440 1.00 93.12 72 ILE A O 1
ATOM 580 N N . VAL A 1 73 ? 11.780 0.983 -7.143 1.00 94.44 73 VAL A N 1
ATOM 581 C CA . VAL A 1 73 ? 10.474 0.475 -7.611 1.00 94.44 73 VAL A CA 1
ATOM 582 C C . VAL A 1 73 ? 9.745 -0.322 -6.530 1.00 94.44 73 VAL A C 1
ATOM 584 O O . VAL A 1 73 ? 8.516 -0.252 -6.444 1.00 94.44 73 VAL A O 1
ATOM 587 N N . VAL A 1 74 ? 10.488 -1.059 -5.696 1.00 95.00 74 VAL A N 1
ATOM 588 C CA . VAL A 1 74 ? 9.918 -1.769 -4.546 1.00 95.00 74 VAL A CA 1
ATOM 589 C C . VAL A 1 74 ? 9.514 -0.791 -3.452 1.00 95.00 74 VAL A C 1
ATOM 591 O O . VAL A 1 74 ? 8.385 -0.865 -2.988 1.00 95.00 74 VAL A O 1
ATOM 594 N N . LEU A 1 75 ? 10.398 0.115 -3.021 1.00 95.06 75 LEU A N 1
ATOM 595 C CA . LEU A 1 75 ? 10.169 0.928 -1.819 1.00 95.06 75 LEU A CA 1
ATOM 596 C C . LEU A 1 75 ? 9.237 2.126 -2.042 1.00 95.06 75 LEU A C 1
ATOM 598 O O . LEU A 1 75 ? 8.418 2.434 -1.174 1.00 95.06 75 LEU A O 1
ATOM 602 N N . ALA A 1 76 ? 9.340 2.799 -3.188 1.00 93.25 76 ALA A N 1
ATOM 603 C CA . ALA A 1 76 ? 8.576 4.004 -3.503 1.00 93.25 76 ALA A CA 1
ATOM 604 C C . ALA A 1 76 ? 7.050 3.861 -3.313 1.00 93.25 76 ALA A C 1
ATOM 606 O O . ALA A 1 76 ? 6.461 4.747 -2.680 1.00 93.25 76 ALA A O 1
ATOM 607 N N . PRO A 1 77 ? 6.375 2.780 -3.759 1.00 92.81 77 PRO A N 1
ATOM 608 C CA . PRO A 1 77 ? 4.938 2.637 -3.545 1.00 92.81 77 PRO A CA 1
ATOM 609 C C . PRO A 1 77 ? 4.558 2.479 -2.068 1.00 92.81 77 PRO A C 1
ATOM 611 O O . PRO A 1 77 ? 3.512 2.994 -1.678 1.00 92.81 77 PRO A O 1
ATOM 614 N N . PHE A 1 78 ? 5.380 1.834 -1.231 1.00 92.81 78 PHE A N 1
ATOM 615 C CA . PHE A 1 78 ? 5.101 1.728 0.208 1.00 92.81 78 PHE A CA 1
ATOM 616 C C . PHE A 1 78 ? 5.327 3.056 0.924 1.00 92.81 78 PHE A C 1
ATOM 618 O O . PHE A 1 78 ? 4.480 3.473 1.711 1.00 92.81 78 PHE A O 1
ATOM 625 N N . ILE A 1 79 ? 6.442 3.735 0.632 1.00 91.81 79 ILE A N 1
ATOM 626 C CA . ILE A 1 79 ? 6.784 5.022 1.249 1.00 91.81 79 ILE A CA 1
ATOM 627 C C . ILE A 1 79 ? 5.721 6.070 0.905 1.00 91.81 79 ILE A C 1
ATOM 629 O O . ILE A 1 79 ? 5.213 6.742 1.801 1.00 91.81 79 ILE A O 1
ATOM 633 N N . SER A 1 80 ? 5.346 6.178 -0.373 1.00 89.94 80 SER A N 1
ATOM 634 C CA . SER A 1 80 ? 4.316 7.122 -0.826 1.00 89.94 80 SER A CA 1
ATOM 635 C C . SER A 1 80 ? 2.953 6.825 -0.201 1.00 89.94 80 SER A C 1
ATOM 637 O O . SER A 1 80 ? 2.336 7.732 0.353 1.00 89.94 80 SER A O 1
ATOM 639 N N . SER A 1 81 ? 2.508 5.564 -0.200 1.00 88.38 81 SER A N 1
ATOM 640 C CA . SER A 1 81 ? 1.249 5.188 0.454 1.00 88.38 81 SER A CA 1
ATOM 641 C C . SER A 1 81 ? 1.259 5.462 1.953 1.00 88.38 81 SER A C 1
ATOM 643 O O . SER A 1 81 ? 0.278 5.971 2.491 1.00 88.38 81 SER A O 1
ATOM 645 N N . PHE A 1 82 ? 2.359 5.172 2.647 1.00 87.50 82 PHE A N 1
ATOM 646 C CA . PHE A 1 82 ? 2.467 5.458 4.072 1.00 87.50 82 PHE A CA 1
ATOM 647 C C . PHE A 1 82 ? 2.414 6.967 4.347 1.00 87.50 82 PHE A C 1
ATOM 649 O O . PHE A 1 82 ? 1.630 7.403 5.190 1.00 87.50 82 PHE A O 1
ATOM 656 N N . ALA A 1 83 ? 3.175 7.772 3.599 1.00 86.19 83 ALA A N 1
ATOM 657 C CA . ALA A 1 83 ? 3.177 9.228 3.736 1.00 86.19 83 ALA A CA 1
ATOM 658 C C . ALA A 1 83 ? 1.785 9.831 3.490 1.00 86.19 83 ALA A C 1
ATOM 660 O O . ALA A 1 83 ? 1.299 10.621 4.297 1.00 86.19 83 ALA A O 1
ATOM 661 N N . ILE A 1 84 ? 1.105 9.395 2.426 1.00 83.38 84 ILE A N 1
ATOM 662 C CA . ILE A 1 84 ? -0.238 9.869 2.084 1.00 83.38 84 ILE A CA 1
ATOM 663 C C . ILE A 1 84 ? -1.273 9.411 3.126 1.00 83.38 84 ILE A C 1
ATOM 665 O O . ILE A 1 84 ? -2.149 10.180 3.523 1.00 83.38 84 ILE A O 1
ATOM 669 N N . SER A 1 85 ? -1.162 8.185 3.644 1.00 82.31 85 SER A N 1
ATOM 670 C CA . SER A 1 85 ? -2.063 7.705 4.700 1.00 82.31 85 SER A CA 1
ATOM 671 C C . SER A 1 85 ? -1.984 8.559 5.971 1.00 82.31 85 SER A C 1
ATOM 673 O O . SER A 1 85 ? -3.008 8.830 6.591 1.00 82.31 85 SER A O 1
ATOM 675 N N . ARG A 1 86 ? -0.786 9.057 6.318 1.00 77.25 86 ARG A N 1
ATOM 676 C CA . ARG A 1 86 ? -0.581 9.946 7.471 1.00 77.25 86 ARG A CA 1
ATOM 677 C C . ARG A 1 86 ? -1.253 11.300 7.288 1.00 77.25 86 ARG A C 1
ATOM 679 O O . ARG A 1 86 ? -1.817 11.820 8.244 1.00 77.25 86 ARG A O 1
ATOM 686 N N . THR A 1 87 ? -1.242 11.850 6.074 1.00 69.75 87 THR A N 1
ATOM 687 C CA . THR A 1 87 ? -1.955 13.104 5.775 1.00 69.75 87 THR A CA 1
ATOM 688 C C . THR A 1 87 ? -3.476 12.964 5.842 1.00 69.75 87 THR A C 1
ATOM 690 O O . THR A 1 87 ? -4.159 13.952 6.085 1.00 69.75 87 THR A O 1
ATOM 693 N N . TYR A 1 88 ? -4.010 11.749 5.688 1.00 63.66 88 TYR A N 1
ATOM 694 C CA . TYR A 1 88 ? -5.442 11.458 5.800 1.00 63.66 88 TYR A CA 1
ATOM 695 C C . TYR A 1 88 ? -5.823 10.785 7.126 1.00 63.66 88 TYR A C 1
ATOM 697 O O . TYR A 1 88 ? -6.854 10.112 7.182 1.00 63.66 88 TYR A O 1
ATOM 705 N N . GLU A 1 89 ? -5.032 10.947 8.197 1.00 56.88 89 GLU A N 1
ATOM 706 C CA . GLU A 1 89 ? -5.408 10.508 9.549 1.00 56.88 89 GLU A CA 1
ATOM 707 C C . GLU A 1 89 ? -6.630 11.293 10.068 1.00 56.88 89 GLU A C 1
ATOM 709 O O . GLU A 1 89 ? -6.548 12.158 10.934 1.00 56.88 89 GLU A O 1
ATOM 714 N N . ASN A 1 90 ? -7.801 10.945 9.553 1.00 58.16 90 ASN A N 1
ATOM 715 C CA . ASN A 1 90 ? -9.059 11.656 9.736 1.00 58.16 90 ASN A CA 1
ATOM 716 C C . ASN A 1 90 ? -9.803 11.270 11.021 1.00 58.16 90 ASN A C 1
ATOM 718 O O . ASN A 1 90 ? -10.980 11.576 11.158 1.00 58.16 90 ASN A O 1
ATOM 722 N N . VAL A 1 91 ? -9.163 10.548 11.939 1.00 59.75 91 VAL A N 1
ATOM 723 C CA . VAL A 1 91 ? -9.804 10.099 13.182 1.00 59.75 91 VAL A CA 1
ATOM 724 C C . VAL A 1 91 ? -9.289 10.952 14.324 1.00 59.75 91 VAL A C 1
ATOM 726 O O . VAL A 1 91 ? -8.111 10.879 14.651 1.00 59.75 91 VAL A O 1
ATOM 729 N N . GLU A 1 92 ? -10.135 11.759 14.938 1.00 61.59 92 GLU A N 1
ATOM 730 C CA . GLU A 1 92 ? -9.861 12.395 16.224 1.00 61.59 92 GLU A CA 1
ATOM 731 C C . GLU A 1 92 ? -10.580 11.584 17.298 1.00 61.59 92 GLU A C 1
ATOM 733 O O . GLU A 1 92 ? -11.768 11.302 17.184 1.00 61.59 92 GLU A O 1
ATOM 738 N N . VAL A 1 93 ? -9.838 11.137 18.312 1.00 57.53 93 VAL A N 1
ATOM 739 C CA . VAL A 1 93 ? -10.417 10.455 19.472 1.00 57.53 93 VAL A CA 1
ATOM 740 C C . VAL A 1 93 ? -10.222 11.376 20.660 1.00 57.53 93 VAL A C 1
ATOM 742 O O . VAL A 1 93 ? -9.086 11.574 21.096 1.00 57.53 93 VAL A O 1
ATOM 745 N N . ILE A 1 94 ? -11.317 11.950 21.152 1.00 69.94 94 ILE A N 1
ATOM 746 C CA . ILE A 1 94 ? -11.326 12.861 22.294 1.00 69.94 94 ILE A CA 1
ATOM 747 C C . ILE A 1 94 ? -11.941 12.095 23.472 1.00 69.94 94 ILE A C 1
ATOM 749 O O . ILE A 1 94 ? -13.159 11.914 23.536 1.00 69.94 94 ILE A O 1
ATOM 753 N N . PRO A 1 95 ? -11.116 11.556 24.388 1.00 57.19 95 PRO A N 1
ATOM 754 C CA . PRO A 1 95 ? -11.627 10.927 25.595 1.00 57.19 95 PRO A CA 1
ATOM 755 C C . PRO A 1 95 ? -12.107 12.001 26.580 1.00 57.19 95 PRO A C 1
ATOM 757 O O . PRO A 1 95 ? -11.343 12.890 26.949 1.00 57.19 95 PRO A O 1
ATOM 760 N N . ASN A 1 96 ? -13.353 11.887 27.035 1.00 69.44 96 ASN A N 1
ATOM 761 C CA . ASN A 1 96 ? -13.913 12.631 28.162 1.00 69.44 96 ASN A CA 1
ATOM 762 C C . ASN A 1 96 ? -14.183 11.650 29.326 1.00 69.44 96 ASN A C 1
ATOM 764 O O . ASN A 1 96 ? -14.195 10.430 29.142 1.00 69.44 96 ASN A O 1
ATOM 768 N N . GLU A 1 97 ? -14.409 12.156 30.538 1.00 61.16 97 GLU A N 1
ATOM 769 C CA . GLU A 1 97 ? -14.707 11.336 31.722 1.00 61.16 97 GLU A CA 1
ATOM 770 C C . GLU A 1 97 ? -15.993 10.506 31.544 1.00 61.16 97 GLU A C 1
ATOM 772 O O . GLU A 1 97 ? -16.074 9.365 32.006 1.00 61.16 97 GLU A O 1
ATOM 777 N N . TYR A 1 98 ? -16.967 11.043 30.800 1.00 61.94 98 TYR A N 1
ATOM 778 C CA . TYR A 1 98 ? -18.302 10.458 30.634 1.00 61.94 98 TYR A CA 1
ATOM 779 C C . TYR A 1 98 ? -18.514 9.721 29.302 1.00 61.94 98 TYR A C 1
ATOM 781 O O . TYR A 1 98 ? -19.335 8.809 29.236 1.00 61.94 98 TYR A O 1
ATOM 789 N N . TYR A 1 99 ? -17.773 10.071 28.248 1.00 58.88 99 TYR A N 1
ATOM 790 C CA . TYR A 1 99 ? -17.903 9.473 26.915 1.00 58.88 99 TYR A CA 1
ATOM 791 C C . TYR A 1 99 ? -16.567 9.486 26.166 1.00 58.88 99 TYR A C 1
ATOM 793 O O . TYR A 1 99 ? -15.670 10.263 26.482 1.00 58.88 99 TYR A O 1
ATOM 801 N N . ILE A 1 100 ? -16.425 8.614 25.166 1.00 63.59 100 ILE A N 1
ATOM 802 C CA . ILE A 1 100 ? -15.296 8.648 24.232 1.00 63.59 100 ILE A CA 1
ATOM 803 C C . ILE A 1 100 ? -15.856 9.079 22.886 1.00 63.59 100 ILE A C 1
ATOM 805 O O . ILE A 1 100 ? -16.634 8.343 22.282 1.00 63.59 100 ILE A O 1
ATOM 809 N N . GLU A 1 101 ? -15.488 10.276 22.441 1.00 65.25 101 GLU A N 1
ATOM 810 C CA . GLU A 1 101 ? -15.906 10.789 21.144 1.00 65.25 101 GLU A CA 1
ATOM 811 C C . GLU A 1 101 ? -14.901 10.358 20.077 1.00 65.25 101 GLU A C 1
ATOM 813 O O . GLU A 1 101 ? -13.689 10.522 20.236 1.00 65.25 101 GLU A O 1
ATOM 818 N N . ILE A 1 102 ? -15.414 9.764 19.002 1.00 62.38 102 ILE A N 1
ATOM 819 C CA . ILE A 1 102 ? -14.633 9.351 17.838 1.00 62.38 102 ILE A CA 1
ATOM 820 C C . ILE A 1 102 ? -15.145 10.177 16.662 1.00 62.38 102 ILE A C 1
ATOM 822 O O . ILE A 1 102 ? -16.150 9.835 16.042 1.00 62.38 102 ILE A O 1
ATOM 826 N N . THR A 1 103 ? -14.453 11.264 16.343 1.00 64.00 103 THR A N 1
ATOM 827 C CA . THR A 1 103 ? -14.766 12.095 15.182 1.00 64.00 103 THR A CA 1
ATOM 828 C C . THR A 1 103 ? -14.000 11.557 13.983 1.00 64.00 103 THR A C 1
ATOM 830 O O . THR A 1 103 ? -12.770 11.600 13.939 1.00 64.00 103 THR A O 1
ATOM 833 N N . LEU A 1 104 ? -14.717 11.027 12.996 1.00 61.59 104 LEU A N 1
ATOM 834 C CA . LEU A 1 104 ? -14.128 10.430 11.803 1.00 61.59 104 LEU A CA 1
ATOM 835 C C . LEU A 1 104 ? -14.427 11.313 10.582 1.00 61.59 104 LEU A C 1
ATOM 837 O O . LEU A 1 104 ? -15.491 11.226 9.982 1.00 61.59 104 LEU A O 1
ATOM 841 N N . LYS A 1 105 ? -13.473 12.163 10.193 1.00 57.34 105 LYS A N 1
ATOM 842 C CA . LYS A 1 105 ? -13.535 13.053 9.019 1.00 57.34 105 LYS A CA 1
ATOM 843 C C . LYS A 1 105 ? -13.291 12.288 7.711 1.00 57.34 105 LYS A C 1
ATOM 845 O O . LYS A 1 105 ? -12.341 12.560 6.982 1.00 57.34 105 LYS A O 1
ATOM 850 N N . VAL A 1 106 ? -14.089 11.270 7.409 1.00 53.81 106 VAL A N 1
ATOM 851 C CA . VAL A 1 106 ? -13.986 10.589 6.109 1.00 53.81 106 VAL A CA 1
ATOM 852 C C . VAL A 1 106 ? -14.894 11.311 5.117 1.00 53.81 106 VAL A C 1
ATOM 854 O O . VAL A 1 106 ? -16.065 11.496 5.421 1.00 53.81 106 VAL A O 1
ATOM 857 N N . PRO A 1 107 ? -14.423 11.706 3.921 1.00 47.69 107 PRO A N 1
ATOM 858 C CA . PRO A 1 107 ? -15.341 11.963 2.825 1.00 47.69 107 PRO A CA 1
ATOM 859 C C . PRO A 1 107 ? -15.870 10.604 2.390 1.00 47.69 107 PRO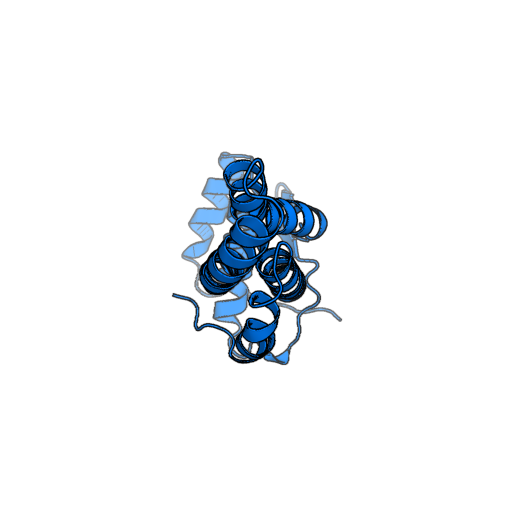 A C 1
ATOM 861 O O . PRO A 1 107 ? -15.202 9.840 1.690 1.00 47.69 107 PRO A O 1
ATOM 864 N N . ILE A 1 108 ? -17.030 10.250 2.925 1.00 50.16 108 ILE A N 1
ATOM 865 C CA . ILE A 1 108 ? -17.663 8.971 2.660 1.00 50.16 108 ILE A CA 1
ATOM 866 C C . ILE A 1 108 ? -18.250 9.071 1.253 1.00 50.16 108 ILE A C 1
ATOM 868 O O . ILE A 1 108 ? -19.169 9.848 1.006 1.00 50.16 108 ILE A O 1
ATOM 872 N N . SER A 1 109 ? -17.741 8.276 0.311 1.00 47.31 109 SER A N 1
ATOM 873 C CA . SER A 1 109 ? -18.548 7.944 -0.862 1.00 47.31 109 SER A CA 1
ATOM 874 C C . SER A 1 109 ? -19.652 7.018 -0.361 1.00 47.31 109 SER A C 1
ATOM 876 O O . SER A 1 109 ? -19.429 5.817 -0.202 1.00 47.31 109 SER A O 1
ATOM 878 N N . TYR A 1 110 ? -20.824 7.587 -0.062 1.00 46.34 110 TYR A N 1
ATOM 879 C CA . TYR A 1 110 ? -22.011 6.899 0.470 1.00 46.34 110 TYR A CA 1
ATOM 880 C C . TYR A 1 110 ? -22.365 5.599 -0.279 1.00 46.34 110 TYR A C 1
ATOM 882 O O . TYR A 1 110 ? -22.962 4.688 0.281 1.00 46.34 110 TYR A O 1
ATOM 890 N N . SER A 1 111 ? -21.924 5.469 -1.532 1.00 50.19 111 SER A N 1
ATOM 891 C CA . SER A 1 111 ? -22.119 4.298 -2.385 1.00 50.19 111 SER A CA 1
ATOM 892 C C . SER A 1 111 ? -21.462 2.995 -1.902 1.00 50.19 111 SER A C 1
ATOM 894 O O . SER A 1 111 ? -21.800 1.941 -2.434 1.00 50.19 111 SER A O 1
ATOM 896 N N . GLN A 1 112 ? -20.506 3.028 -0.962 1.00 52.97 112 GLN A N 1
ATOM 897 C CA . GLN A 1 112 ? -19.771 1.825 -0.524 1.00 52.97 112 GLN A CA 1
ATOM 898 C C . GLN A 1 112 ? -20.279 1.200 0.786 1.00 52.97 112 GLN A C 1
ATOM 900 O O . GLN A 1 112 ? -19.971 0.038 1.044 1.00 52.97 112 GLN A O 1
ATOM 905 N N . PHE A 1 113 ? -21.089 1.907 1.578 1.00 55.91 113 PHE A N 1
ATOM 906 C CA . PHE A 1 113 ? -21.545 1.433 2.890 1.00 55.91 113 PHE A CA 1
ATOM 907 C C . PHE A 1 113 ? -23.067 1.284 2.912 1.00 55.91 113 PHE A C 1
ATOM 909 O O . PHE A 1 113 ? -23.786 2.100 3.474 1.00 55.91 113 PHE A O 1
ATOM 916 N N . SER A 1 114 ? -23.556 0.223 2.269 1.00 56.12 114 SER A N 1
ATOM 917 C CA . SER A 1 114 ? -24.965 -0.193 2.357 1.00 56.12 114 SER A CA 1
ATOM 918 C C . SER A 1 114 ? -25.296 -0.886 3.685 1.00 56.12 114 SER A C 1
ATOM 920 O O . SER A 1 114 ? -26.469 -0.986 4.031 1.00 56.12 114 SER A O 1
ATOM 922 N N . ASP A 1 115 ? -24.279 -1.330 4.435 1.00 63.38 115 ASP A N 1
ATOM 923 C CA . ASP A 1 115 ? -24.419 -1.962 5.748 1.00 63.38 115 ASP A CA 1
ATOM 924 C C . ASP A 1 115 ? -23.862 -1.046 6.865 1.00 63.38 115 ASP A C 1
ATOM 926 O O . ASP A 1 115 ? -22.641 -0.857 6.959 1.00 63.38 115 ASP A O 1
ATOM 930 N N . PRO A 1 116 ? -24.731 -0.475 7.722 1.00 66.19 116 PRO A N 1
ATOM 931 C CA . PRO A 1 116 ? -24.337 0.361 8.857 1.00 66.19 116 PRO A CA 1
ATOM 932 C C . PRO A 1 116 ? -23.410 -0.348 9.854 1.00 66.19 116 PRO A C 1
ATOM 934 O O . PRO A 1 116 ? -22.566 0.302 10.474 1.00 66.19 116 PRO A O 1
ATOM 937 N N . ASN A 1 117 ? -23.521 -1.674 9.991 1.00 68.75 117 ASN A N 1
ATOM 938 C CA . ASN A 1 117 ? -22.692 -2.444 10.920 1.00 68.75 117 ASN A CA 1
ATOM 939 C C . ASN A 1 117 ? -21.244 -2.536 10.434 1.00 68.75 117 ASN A C 1
ATOM 941 O O . ASN A 1 117 ? -20.314 -2.378 11.223 1.00 68.75 117 ASN A O 1
ATOM 945 N N . ALA A 1 118 ? -21.044 -2.723 9.127 1.00 66.88 118 ALA A N 1
ATOM 946 C CA . ALA A 1 118 ? -19.712 -2.745 8.525 1.00 66.88 118 ALA A CA 1
ATOM 947 C C . ALA A 1 118 ? -19.016 -1.378 8.641 1.00 66.88 118 ALA A C 1
ATOM 949 O O . ALA A 1 118 ? -17.809 -1.303 8.885 1.00 66.88 118 ALA A O 1
ATOM 950 N N . LEU A 1 119 ? -19.784 -0.288 8.512 1.00 69.38 119 LEU A N 1
ATOM 951 C CA . LEU A 1 119 ? -19.283 1.065 8.743 1.00 69.38 119 LEU A CA 1
ATOM 952 C C . LEU A 1 119 ? -18.859 1.247 10.206 1.00 69.38 119 LEU A C 1
ATOM 954 O O . LEU A 1 119 ? -17.750 1.713 10.465 1.00 69.38 119 LEU A O 1
ATOM 958 N N . PHE A 1 120 ? -19.703 0.834 11.156 1.00 72.81 120 PHE A N 1
ATOM 959 C CA . PHE A 1 120 ? -19.382 0.890 12.580 1.00 72.81 120 PHE A CA 1
ATOM 960 C C . PHE A 1 120 ? -18.112 0.099 12.912 1.00 72.81 120 PHE A C 1
ATOM 962 O O . PHE A 1 120 ? -17.209 0.632 13.553 1.00 72.81 120 PHE A O 1
ATOM 969 N N . GLU A 1 121 ? -17.995 -1.141 12.432 1.00 72.56 121 GLU A N 1
ATOM 970 C CA . GLU A 1 121 ? -16.830 -1.991 12.682 1.00 72.56 121 GLU A CA 1
ATOM 971 C C . GLU A 1 121 ? -15.542 -1.368 12.119 1.00 72.56 121 GLU A C 1
ATOM 973 O O . GLU A 1 121 ? -14.501 -1.364 12.782 1.00 72.56 121 GLU A O 1
ATOM 978 N N . MET A 1 122 ? -15.608 -0.767 10.926 1.00 70.00 122 MET A N 1
ATOM 979 C CA . MET A 1 122 ? -14.478 -0.041 10.344 1.00 70.00 122 MET A CA 1
ATOM 980 C C . MET A 1 122 ? -14.070 1.161 11.210 1.00 70.00 122 MET A C 1
ATOM 982 O O . MET A 1 122 ? -12.882 1.344 11.492 1.00 70.00 122 MET A O 1
ATOM 986 N N . ILE A 1 123 ? -15.038 1.973 11.648 1.00 72.44 123 ILE A N 1
ATOM 987 C CA . ILE A 1 123 ? -14.806 3.153 12.497 1.00 72.44 123 ILE A CA 1
ATOM 988 C C . ILE A 1 123 ? -14.213 2.735 13.844 1.00 72.44 123 ILE A C 1
ATOM 990 O O . ILE A 1 123 ? -13.198 3.285 14.274 1.00 72.44 123 ILE A O 1
ATOM 994 N N . PHE A 1 124 ? -14.803 1.726 14.479 1.00 75.44 124 PHE A N 1
ATOM 995 C CA . PHE A 1 124 ? -14.380 1.187 15.763 1.00 75.44 124 PHE A CA 1
ATOM 996 C C . PHE A 1 124 ? -12.947 0.644 15.708 1.00 75.44 124 PHE A C 1
ATOM 998 O O . PHE A 1 124 ? -12.107 1.000 16.537 1.00 75.44 124 PHE A O 1
ATOM 1005 N N . ASN A 1 125 ? -12.623 -0.144 14.679 1.00 73.81 125 ASN A N 1
ATOM 1006 C CA . ASN A 1 125 ? -11.273 -0.667 14.475 1.00 73.81 125 ASN A CA 1
ATOM 1007 C C . ASN A 1 125 ? -10.250 0.451 14.221 1.00 73.81 125 ASN A C 1
ATOM 1009 O O . ASN A 1 125 ? -9.122 0.383 14.719 1.00 73.81 125 ASN A O 1
ATOM 1013 N N . LYS A 1 126 ? -10.625 1.501 13.479 1.00 72.25 126 LYS A N 1
ATOM 1014 C CA . LYS A 1 126 ? -9.765 2.678 13.266 1.00 72.25 126 LYS A CA 1
ATOM 1015 C C . LYS A 1 126 ? -9.548 3.467 14.561 1.00 72.25 126 LYS A C 1
ATOM 1017 O O . LYS A 1 126 ? -8.415 3.855 14.847 1.00 72.25 126 LYS A O 1
ATOM 1022 N N . ALA A 1 127 ? -10.588 3.645 15.373 1.00 70.50 127 ALA A N 1
ATOM 1023 C CA . ALA A 1 127 ? -10.496 4.311 16.670 1.00 70.50 127 ALA A CA 1
ATOM 1024 C C . ALA A 1 127 ? -9.593 3.550 17.652 1.00 70.50 127 ALA A C 1
ATOM 1026 O O . ALA A 1 127 ? -8.700 4.148 18.254 1.00 70.50 127 ALA A O 1
ATOM 1027 N N . LEU A 1 128 ? -9.752 2.224 17.748 1.00 75.12 128 LEU A N 1
ATOM 1028 C CA . LEU A 1 128 ? -8.896 1.369 18.575 1.00 75.12 128 LEU A CA 1
ATOM 1029 C C . LEU A 1 128 ? -7.419 1.479 18.195 1.00 75.12 128 LEU A C 1
ATOM 1031 O O . LEU A 1 128 ? -6.574 1.618 19.076 1.00 75.12 128 LEU A O 1
ATOM 1035 N N . LYS A 1 129 ? -7.096 1.468 16.894 1.00 72.62 129 LYS A N 1
ATOM 1036 C CA . LYS A 1 129 ? -5.711 1.620 16.412 1.00 72.62 129 LYS A CA 1
ATOM 1037 C C . LYS A 1 129 ? -5.085 2.962 16.808 1.00 72.62 129 LYS A C 1
ATOM 1039 O O . LYS A 1 129 ? -3.870 3.030 16.981 1.00 72.62 129 LYS A O 1
ATOM 1044 N N . LYS A 1 130 ? -5.884 4.028 16.930 1.00 71.06 130 LYS A N 1
ATOM 1045 C CA . LYS A 1 130 ? -5.396 5.377 17.262 1.00 71.06 130 LYS A CA 1
ATOM 1046 C C . LYS A 1 130 ? -5.333 5.646 18.768 1.00 71.06 130 LYS A C 1
ATOM 1048 O O . LYS A 1 130 ? -4.592 6.531 19.202 1.00 71.06 130 LYS A O 1
ATOM 1053 N N . MET A 1 131 ? -6.066 4.882 19.576 1.00 71.25 131 MET A N 1
ATOM 1054 C CA . MET A 1 131 ? -6.101 5.051 21.025 1.00 71.25 131 MET A CA 1
ATOM 1055 C C . MET A 1 131 ? -4.777 4.609 21.669 1.00 71.25 131 MET A C 1
ATOM 1057 O O . MET A 1 131 ? -4.542 3.432 21.916 1.00 71.25 131 MET A O 1
ATOM 1061 N N . LYS A 1 132 ? -3.903 5.578 21.967 1.00 70.38 132 LYS A N 1
ATOM 1062 C CA . LYS A 1 132 ? -2.592 5.324 22.595 1.00 70.38 132 LYS A CA 1
ATOM 1063 C C . LYS A 1 132 ? -2.673 5.026 24.094 1.00 70.38 132 LYS A C 1
ATOM 1065 O O . LYS A 1 132 ? -1.763 4.410 24.639 1.00 70.38 132 LYS A O 1
ATOM 1070 N N . ASN A 1 133 ? -3.723 5.493 24.773 1.00 73.81 133 ASN A N 1
ATOM 1071 C CA . ASN A 1 133 ? -3.868 5.294 26.211 1.00 73.81 133 ASN A CA 1
ATOM 1072 C C . ASN A 1 133 ? -4.432 3.887 26.496 1.00 73.81 133 ASN A C 1
ATOM 1074 O O . ASN A 1 133 ? -5.560 3.607 26.079 1.00 73.81 133 ASN A O 1
ATOM 1078 N N . PRO A 1 134 ? -3.702 3.023 27.229 1.00 77.12 134 PRO A N 1
ATOM 1079 C CA . PRO A 1 134 ? -4.113 1.644 27.473 1.00 77.12 134 PRO A CA 1
ATOM 1080 C C . PRO A 1 134 ? -5.440 1.538 28.235 1.00 77.12 134 PRO A C 1
ATOM 1082 O O . PRO A 1 134 ? -6.242 0.667 27.915 1.00 77.12 134 PRO A O 1
ATOM 1085 N N . TYR A 1 135 ? -5.727 2.437 29.184 1.00 77.38 135 TYR A N 1
ATOM 1086 C CA . TYR A 1 135 ? -6.988 2.419 29.937 1.00 77.38 135 TYR A CA 1
ATOM 1087 C C . TYR A 1 135 ? -8.199 2.593 29.010 1.00 77.38 135 TYR A C 1
ATOM 1089 O O . TYR A 1 135 ? -9.116 1.769 28.993 1.00 77.38 135 TYR A O 1
ATOM 1097 N N . TYR A 1 136 ? -8.166 3.636 28.180 1.00 71.38 136 TYR A N 1
ATOM 1098 C CA . TYR A 1 136 ? -9.239 3.901 27.228 1.00 71.38 136 TYR A CA 1
ATOM 1099 C C . TYR A 1 136 ? -9.273 2.869 26.100 1.00 71.38 136 TYR A C 1
ATOM 1101 O O . TYR A 1 136 ? -10.357 2.516 25.656 1.00 71.38 136 TYR A O 1
ATOM 1109 N N . TYR A 1 137 ? -8.126 2.316 25.694 1.00 78.12 137 TYR A N 1
ATOM 1110 C CA . TYR A 1 137 ? -8.067 1.228 24.717 1.00 78.12 137 TYR A CA 1
ATOM 1111 C C . TYR A 1 137 ? -8.847 -0.001 25.195 1.00 78.12 137 TYR A C 1
ATOM 1113 O O . TYR A 1 137 ? -9.681 -0.521 24.457 1.00 78.12 137 TYR A O 1
ATOM 1121 N N . TYR A 1 138 ? -8.634 -0.447 26.438 1.00 78.38 138 TYR A N 1
ATOM 1122 C CA . TYR A 1 138 ? -9.368 -1.592 26.985 1.00 78.38 138 TYR A CA 1
ATOM 1123 C C . TYR A 1 138 ? -10.856 -1.285 27.191 1.00 78.38 138 TYR A C 1
ATOM 1125 O O . TYR A 1 138 ? -11.687 -2.133 26.868 1.00 78.38 138 TYR A O 1
ATOM 1133 N N . LYS A 1 139 ? -11.199 -0.067 27.640 1.00 74.44 139 LYS A N 1
ATOM 1134 C CA . LYS A 1 139 ? -12.594 0.391 27.785 1.00 74.44 139 LYS A CA 1
ATOM 1135 C C . LYS A 1 139 ? -13.330 0.438 26.441 1.00 74.44 139 LYS A C 1
ATOM 1137 O O . LYS A 1 139 ? -14.492 0.054 26.356 1.00 74.44 139 LYS A O 1
ATOM 1142 N N . LEU A 1 140 ? -12.654 0.871 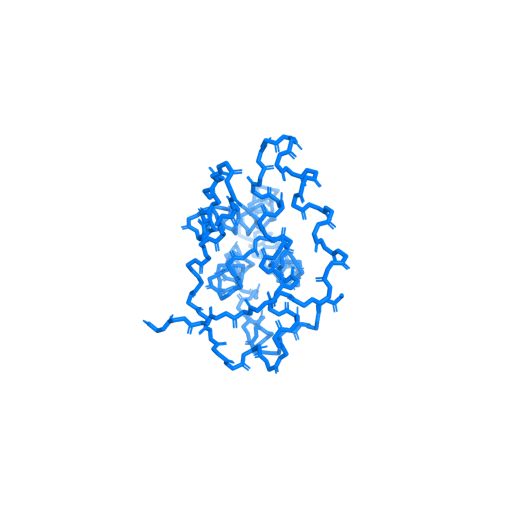25.380 1.00 71.94 140 LEU A N 1
ATOM 1143 C CA . LEU A 1 140 ? -13.218 0.913 24.033 1.00 71.94 140 LEU A CA 1
ATOM 1144 C C . LEU A 1 140 ? -13.323 -0.500 23.455 1.00 71.94 140 LEU A C 1
ATOM 1146 O O . LEU A 1 140 ? -14.363 -0.869 22.929 1.00 71.94 140 LEU A O 1
ATOM 1150 N N . ARG A 1 141 ? -12.303 -1.345 23.653 1.00 76.56 141 ARG A N 1
ATOM 1151 C CA . ARG A 1 141 ? -12.297 -2.742 23.195 1.00 76.56 141 ARG A CA 1
ATOM 1152 C C . ARG A 1 141 ? -13.434 -3.563 23.804 1.00 76.56 141 ARG A C 1
ATOM 1154 O O . ARG A 1 141 ? -14.007 -4.389 23.101 1.00 76.56 141 ARG A O 1
ATOM 1161 N N . SER A 1 142 ? -13.796 -3.324 25.067 1.00 72.38 142 SER A N 1
ATOM 1162 C CA . SER A 1 142 ? -14.935 -4.006 25.696 1.00 72.38 142 SER A CA 1
ATOM 1163 C C . SER A 1 142 ? -16.291 -3.623 25.092 1.00 72.38 142 SER A C 1
ATOM 1165 O O . SER A 1 142 ? -17.219 -4.424 25.152 1.00 72.38 142 SER A O 1
ATOM 1167 N N . LEU A 1 143 ? -16.407 -2.442 24.468 1.00 69.00 143 LEU A N 1
ATOM 1168 C CA . LEU A 1 143 ? -17.631 -1.993 23.789 1.00 69.00 143 LEU A CA 1
ATOM 1169 C C . LEU A 1 143 ? -17.855 -2.678 22.432 1.00 69.00 143 LEU A C 1
ATOM 1171 O O . LEU A 1 143 ? -18.968 -2.635 21.921 1.00 69.00 143 LEU A O 1
ATOM 1175 N N . GLY A 1 144 ? -16.849 -3.368 21.879 1.00 60.31 144 GLY A N 1
ATOM 1176 C CA . GLY A 1 144 ? -16.995 -4.154 20.646 1.00 60.31 144 GLY A CA 1
ATOM 1177 C C . GLY A 1 144 ? -17.995 -5.313 20.763 1.00 60.31 144 GLY A C 1
ATOM 1178 O O . GLY A 1 144 ? -18.444 -5.834 19.749 1.00 60.31 144 GLY A O 1
ATOM 1179 N N . ASN A 1 145 ? -18.382 -5.685 21.990 1.00 57.28 145 ASN A N 1
ATOM 1180 C CA . ASN A 1 145 ? -19.408 -6.693 22.269 1.00 57.28 145 ASN A CA 1
ATOM 1181 C C . ASN A 1 145 ? -20.827 -6.103 22.422 1.00 57.28 145 ASN A C 1
ATOM 1183 O O . ASN A 1 145 ? -21.782 -6.858 22.600 1.00 57.28 145 ASN A O 1
ATOM 1187 N N . CYS A 1 146 ? -20.993 -4.775 22.391 1.00 56.22 146 CYS A N 1
ATOM 1188 C CA . CYS A 1 146 ? -22.297 -4.123 22.507 1.00 56.22 146 CYS A CA 1
ATOM 1189 C C . CYS A 1 146 ? -22.918 -3.952 21.115 1.00 56.22 146 CYS A C 1
ATOM 1191 O O . CYS A 1 146 ? -22.547 -3.062 20.358 1.00 56.22 146 CYS A O 1
ATOM 1193 N N . SER A 1 147 ? -23.895 -4.797 20.791 1.00 44.59 147 SER A N 1
ATOM 1194 C CA . SER A 1 147 ? -24.485 -4.935 19.454 1.00 44.59 147 SER A CA 1
ATOM 1195 C C . SER A 1 147 ? -25.367 -3.771 18.969 1.00 44.59 147 SER A C 1
ATOM 1197 O O . SER A 1 147 ? -25.991 -3.915 17.929 1.00 44.59 147 SER A O 1
ATOM 1199 N N . ASN A 1 148 ? -25.468 -2.644 19.687 1.00 45.94 148 ASN A N 1
ATOM 1200 C CA . ASN A 1 148 ? -26.463 -1.594 19.408 1.00 45.94 148 ASN A CA 1
ATOM 1201 C C . ASN A 1 148 ? -25.917 -0.166 19.612 1.00 45.94 148 ASN A C 1
ATOM 1203 O O . ASN A 1 148 ? -26.477 0.614 20.385 1.00 45.94 148 ASN A O 1
ATOM 1207 N N . LEU A 1 149 ? -24.823 0.201 18.943 1.00 53.31 149 LEU A N 1
ATOM 1208 C CA . LEU A 1 149 ? -24.396 1.603 18.893 1.00 53.31 149 LEU A CA 1
ATOM 1209 C C . LEU A 1 149 ? -25.142 2.330 17.766 1.00 53.31 149 LEU A C 1
ATOM 1211 O O . LEU A 1 149 ? -25.054 1.960 16.598 1.00 53.31 149 LEU A O 1
ATOM 1215 N N . LYS A 1 150 ? -25.914 3.355 18.141 1.00 46.34 150 LYS A N 1
ATOM 1216 C CA . LYS A 1 150 ? -26.634 4.238 17.219 1.00 46.34 150 LYS A CA 1
ATOM 1217 C C . LYS A 1 150 ? -25.609 5.040 16.412 1.00 46.34 150 LYS A C 1
ATOM 1219 O O . LYS A 1 150 ? -24.870 5.834 16.984 1.00 46.34 150 LYS A O 1
ATOM 1224 N N . VAL A 1 151 ? -25.553 4.815 15.102 1.00 47.31 151 VAL A N 1
ATOM 1225 C CA . VAL A 1 151 ? -24.708 5.585 14.180 1.00 47.31 151 VAL A CA 1
ATOM 1226 C C . VAL A 1 151 ? -25.550 6.728 13.623 1.00 47.31 151 VAL A C 1
ATOM 1228 O O . VAL A 1 151 ? -26.522 6.485 12.911 1.00 47.31 151 VAL A O 1
ATOM 1231 N N . GLU A 1 152 ? -25.199 7.964 13.964 1.00 44.28 152 GLU A N 1
ATOM 1232 C CA . GLU A 1 152 ? -25.777 9.168 13.362 1.00 44.28 152 GLU A CA 1
ATOM 1233 C C . GLU A 1 152 ? -24.752 9.773 12.398 1.00 44.28 152 GLU A C 1
ATOM 1235 O O . GLU A 1 152 ? -23.585 9.950 12.746 1.00 44.28 152 GLU A O 1
ATOM 1240 N N . VAL A 1 153 ? -25.179 10.033 11.162 1.00 44.88 153 VAL A N 1
ATOM 1241 C CA . VAL A 1 153 ? -24.372 10.707 10.140 1.00 44.88 153 VAL A CA 1
ATOM 1242 C C . VAL A 1 153 ? -24.923 12.121 10.003 1.00 44.88 153 VAL A C 1
ATOM 1244 O O . VAL A 1 153 ? -26.112 12.286 9.733 1.00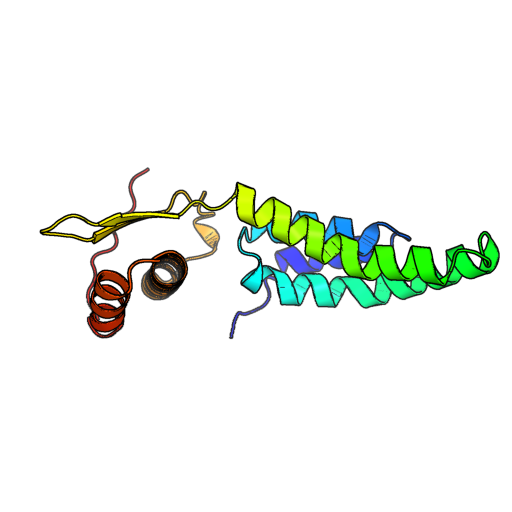 44.88 153 VAL A O 1
ATOM 1247 N N . HIS A 1 154 ? -24.075 13.124 10.213 1.00 38.62 154 HIS A N 1
ATOM 1248 C CA . HIS A 1 154 ? -24.410 14.528 9.984 1.00 38.62 154 HIS A CA 1
ATOM 1249 C C . HIS A 1 154 ? -23.736 14.999 8.689 1.00 38.62 154 HIS A C 1
ATOM 1251 O O . HIS A 1 154 ? -22.554 14.711 8.488 1.00 38.62 154 HIS A O 1
ATOM 1257 N N . GLU A 1 155 ? -24.503 15.661 7.816 1.00 37.28 155 GLU A N 1
ATOM 1258 C CA . GLU A 1 155 ? -24.000 16.348 6.611 1.00 37.28 155 GLU A CA 1
ATOM 1259 C C . GLU A 1 155 ? -23.255 17.644 6.950 1.00 37.28 155 GLU A C 1
ATOM 1261 O O . GLU A 1 155 ? -23.690 18.356 7.886 1.00 37.28 155 GLU A O 1
#

Foldseek 3Di:
DDDDDPVLVVLLVQLLDELCSLQVSLLVQCVVVLALVVSVVSSVSSLPNRLVNNQVVCVVPPVVCNVVSSVSSNVNSSVNSVVSSVVQLQWDWDDDPVDIDTGGPDPDPVVPPPDPVVVVVVSLVSNLVPPPDPVVNVVSVVCVPVPDDDDDDDD